Protein AF-A0A3C1GZ37-F1 (afdb_monomer_lite)

pLDDT: mean 95.73, std 5.41, range [67.19, 98.38]

Radius of gyration: 9.85 Å; chains: 1; bounding box: 21×22×21 Å

Sequence (41 aa):
ARIGVAMGNGVEELKAIADHVTTSVSEDGIYNGLKHLGYIK

Secondary structure (DSSP, 8-state):
----EE-TTS-HHHHTT-SEE---GGGTHHHHHHHHTTS--

Structure (mmCIF, N/CA/C/O backbone):
data_AF-A0A3C1GZ37-F1
#
_entry.id   AF-A0A3C1GZ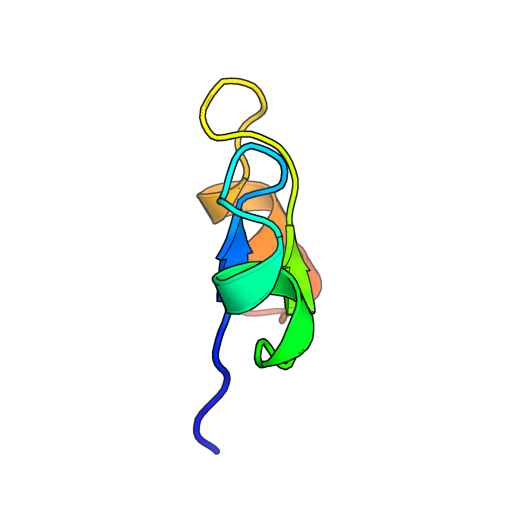37-F1
#
loop_
_atom_site.group_PDB
_atom_site.id
_atom_site.type_symbol
_atom_site.label_atom_id
_atom_site.label_alt_id
_atom_site.label_comp_id
_atom_site.label_asym_id
_atom_site.label_entity_id
_atom_site.label_seq_id
_atom_site.pdbx_PDB_ins_code
_atom_site.Cartn_x
_atom_site.Cartn_y
_atom_site.Cartn_z
_atom_site.occupancy
_atom_site.B_iso_or_equiv
_atom_site.auth_seq_id
_atom_site.auth_comp_id
_atom_site.auth_asym_id
_atom_site.auth_atom_id
_atom_site.pdbx_PDB_model_num
ATOM 1 N N . ALA A 1 1 ? -12.011 -13.252 3.772 1.00 67.19 1 ALA A N 1
ATOM 2 C CA . ALA A 1 1 ? -11.345 -12.959 2.486 1.00 67.19 1 ALA A CA 1
ATOM 3 C C . ALA A 1 1 ? -9.847 -12.801 2.734 1.00 67.19 1 ALA A C 1
ATOM 5 O O . ALA A 1 1 ? -9.481 -12.472 3.856 1.00 67.19 1 ALA A O 1
ATOM 6 N N . ARG A 1 2 ? -8.994 -13.064 1.740 1.00 85.31 2 ARG A N 1
ATOM 7 C CA . ARG A 1 2 ? -7.578 -12.655 1.758 1.00 85.31 2 ARG A CA 1
ATOM 8 C C . ARG A 1 2 ? -7.464 -11.493 0.772 1.00 85.31 2 ARG A C 1
ATOM 10 O O . ARG A 1 2 ? -8.031 -11.616 -0.305 1.00 85.31 2 ARG A O 1
ATOM 17 N N . ILE A 1 3 ? -6.830 -10.394 1.171 1.00 94.12 3 ILE A N 1
ATOM 18 C CA . ILE A 1 3 ? -6.611 -9.212 0.327 1.00 94.12 3 ILE A CA 1
ATOM 19 C C . ILE A 1 3 ? -5.116 -8.907 0.380 1.00 94.12 3 ILE A C 1
ATOM 21 O O . ILE A 1 3 ? -4.580 -8.662 1.462 1.00 94.12 3 ILE A O 1
ATOM 25 N N . GLY A 1 4 ? -4.448 -8.967 -0.766 1.00 96.44 4 GLY A N 1
ATOM 26 C CA . GLY A 1 4 ? -3.079 -8.506 -0.949 1.00 96.44 4 GLY A CA 1
ATOM 27 C C . GLY A 1 4 ? -3.057 -7.007 -1.225 1.00 96.44 4 GLY A C 1
ATOM 28 O O . GLY A 1 4 ? -3.742 -6.529 -2.127 1.00 96.44 4 GLY A O 1
ATOM 29 N N . VAL A 1 5 ? -2.256 -6.265 -0.459 1.00 97.00 5 VAL A N 1
ATOM 30 C CA . VAL A 1 5 ? -2.079 -4.818 -0.637 1.00 97.00 5 VAL A CA 1
ATOM 31 C C . VAL A 1 5 ? -0.617 -4.526 -0.949 1.00 97.00 5 VAL A C 1
ATOM 33 O O . VAL A 1 5 ? 0.265 -4.922 -0.187 1.00 97.00 5 VAL A O 1
ATOM 36 N N . ALA A 1 6 ? -0.362 -3.824 -2.051 1.00 98.25 6 ALA A N 1
ATOM 37 C CA . ALA A 1 6 ? 0.966 -3.338 -2.416 1.00 98.25 6 ALA A CA 1
ATOM 38 C C . ALA A 1 6 ? 1.087 -1.832 -2.157 1.00 98.25 6 ALA A C 1
ATOM 40 O O . ALA A 1 6 ? 0.135 -1.080 -2.351 1.00 98.25 6 ALA A O 1
ATOM 41 N N . MET A 1 7 ? 2.267 -1.381 -1.733 1.00 98.12 7 MET A N 1
ATOM 42 C CA . MET A 1 7 ? 2.558 0.043 -1.537 1.00 98.12 7 MET A CA 1
ATOM 43 C C . MET A 1 7 ? 2.779 0.747 -2.879 1.00 98.12 7 MET A C 1
ATOM 45 O O . MET A 1 7 ? 3.285 0.134 -3.821 1.00 98.12 7 MET A O 1
ATOM 49 N N . GLY A 1 8 ? 2.487 2.047 -2.955 1.00 97.44 8 GLY A N 1
ATOM 50 C CA . GLY A 1 8 ? 2.648 2.826 -4.191 1.00 97.44 8 GLY A CA 1
ATOM 51 C C . GLY A 1 8 ? 4.097 2.885 -4.687 1.00 97.44 8 GLY A C 1
ATOM 52 O O . GLY A 1 8 ? 4.354 2.832 -5.889 1.00 97.44 8 GLY A O 1
ATOM 53 N N . ASN A 1 9 ? 5.050 2.896 -3.751 1.00 97.94 9 ASN A N 1
ATOM 54 C CA . ASN A 1 9 ? 6.487 2.818 -4.015 1.00 97.94 9 ASN A CA 1
ATOM 55 C C . ASN A 1 9 ? 7.030 1.374 -4.077 1.00 97.94 9 ASN A C 1
ATOM 57 O O . ASN A 1 9 ? 8.243 1.176 -4.040 1.00 97.94 9 ASN A O 1
ATOM 61 N N . GLY A 1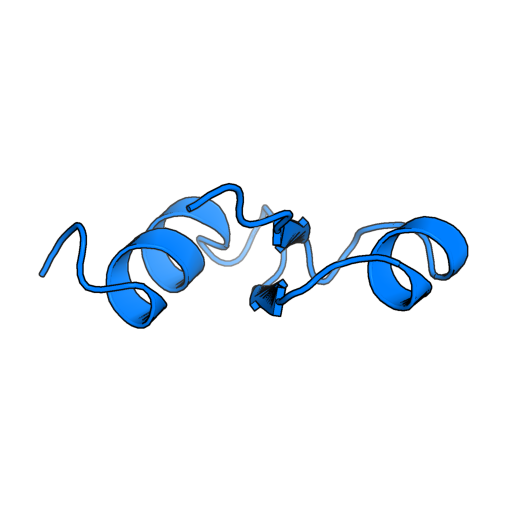 10 ? 6.153 0.368 -4.119 1.00 97.00 10 GLY A N 1
ATOM 62 C CA . GLY A 1 10 ? 6.529 -1.023 -4.357 1.00 97.00 10 GLY A CA 1
ATOM 63 C C . GLY A 1 10 ? 6.922 -1.274 -5.815 1.00 97.00 10 GLY A C 1
ATOM 64 O O . GLY A 1 10 ? 6.580 -0.498 -6.709 1.00 97.00 10 GLY A O 1
ATOM 65 N N . VAL A 1 11 ? 7.627 -2.382 -6.049 1.00 98.06 11 VAL A N 1
ATOM 66 C CA . VAL A 1 11 ? 8.020 -2.828 -7.397 1.00 98.06 11 VAL A CA 1
ATOM 67 C C . VAL A 1 11 ? 6.797 -3.166 -8.258 1.00 98.06 11 VAL A C 1
ATOM 69 O O . VAL A 1 11 ? 5.758 -3.587 -7.739 1.00 98.06 11 VAL A O 1
ATOM 72 N N . GLU A 1 12 ? 6.908 -2.975 -9.572 1.00 98.12 12 GLU A N 1
ATOM 73 C CA . GLU A 1 12 ? 5.783 -3.129 -10.507 1.00 98.12 12 GLU A CA 1
ATOM 74 C C . GLU A 1 12 ? 5.229 -4.555 -10.525 1.00 98.12 12 GLU A C 1
ATOM 76 O O . GLU A 1 12 ? 4.016 -4.750 -10.551 1.00 98.12 12 GLU A O 1
ATOM 81 N N . GLU A 1 13 ? 6.097 -5.559 -10.416 1.00 98.12 13 GLU A N 1
ATOM 82 C CA . GLU A 1 13 ? 5.716 -6.971 -10.415 1.00 98.12 13 GLU A CA 1
ATOM 83 C C . GLU A 1 13 ? 4.834 -7.324 -9.212 1.00 98.12 13 GLU A C 1
ATOM 85 O O . GLU A 1 13 ? 3.922 -8.141 -9.328 1.00 98.12 13 GLU A O 1
ATOM 90 N N . LEU A 1 14 ? 5.066 -6.680 -8.061 1.00 97.12 14 LEU A N 1
ATOM 91 C CA . LEU A 1 14 ? 4.243 -6.860 -6.865 1.00 97.12 14 LEU A CA 1
ATOM 92 C C . LEU A 1 14 ? 2.893 -6.152 -7.012 1.00 97.12 14 LEU A C 1
ATOM 94 O O . LEU A 1 14 ? 1.861 -6.710 -6.642 1.00 97.12 14 LEU A O 1
ATOM 98 N N . LYS A 1 15 ? 2.888 -4.931 -7.561 1.00 97.75 15 LYS A N 1
ATOM 99 C CA . LYS A 1 15 ? 1.655 -4.169 -7.804 1.00 97.75 15 LYS A CA 1
ATOM 100 C C . LYS A 1 15 ? 0.747 -4.867 -8.817 1.00 97.75 15 LYS A C 1
ATOM 102 O O . LYS A 1 15 ? -0.465 -4.849 -8.641 1.00 97.75 15 LYS A O 1
ATOM 107 N N . ALA A 1 16 ? 1.322 -5.534 -9.818 1.00 97.81 16 ALA A N 1
ATOM 108 C CA . ALA A 1 16 ? 0.586 -6.265 -10.849 1.00 97.81 16 ALA A CA 1
ATOM 109 C C . ALA A 1 16 ? -0.206 -7.476 -10.319 1.00 97.81 16 ALA A C 1
ATOM 111 O O . ALA A 1 16 ? -1.175 -7.886 -10.955 1.00 97.81 16 ALA A O 1
ATOM 112 N N . ILE A 1 17 ? 0.194 -8.047 -9.176 1.00 97.62 17 ILE A N 1
ATOM 113 C CA . ILE A 1 17 ? -0.475 -9.204 -8.555 1.00 97.62 17 ILE A CA 1
ATOM 114 C C . ILE A 1 17 ? -1.285 -8.842 -7.300 1.00 97.62 17 ILE A C 1
ATOM 116 O O . ILE A 1 17 ? -1.843 -9.734 -6.663 1.00 97.62 17 ILE A O 1
ATOM 120 N N . ALA A 1 18 ? -1.314 -7.566 -6.902 1.00 97.38 18 ALA A N 1
ATOM 121 C CA . ALA A 1 18 ? -2.019 -7.114 -5.708 1.00 97.38 18 ALA A CA 1
ATOM 122 C C . ALA A 1 18 ? -3.500 -6.841 -6.000 1.00 97.38 18 ALA A C 1
ATOM 124 O O . ALA A 1 18 ? -3.850 -6.317 -7.054 1.00 97.38 18 ALA A O 1
ATOM 125 N N . ASP A 1 19 ? -4.370 -7.122 -5.029 1.00 97.25 19 ASP A N 1
ATOM 126 C CA . ASP A 1 19 ? -5.796 -6.790 -5.126 1.00 97.25 19 ASP A CA 1
ATOM 127 C C . ASP A 1 19 ? -6.027 -5.272 -5.016 1.00 97.25 19 ASP A C 1
ATOM 129 O O . ASP A 1 19 ? -6.996 -4.732 -5.548 1.00 97.25 19 ASP A O 1
ATOM 133 N N . HIS A 1 20 ? -5.134 -4.573 -4.308 1.00 96.62 20 HIS A N 1
ATOM 134 C CA . HIS A 1 20 ? -5.164 -3.125 -4.144 1.00 96.62 20 HIS A CA 1
ATOM 135 C C . HIS A 1 20 ? -3.747 -2.551 -4.050 1.00 96.62 20 HIS A C 1
ATOM 137 O O . HIS A 1 20 ? -2.883 -3.097 -3.361 1.00 96.62 20 HIS A O 1
ATOM 143 N N . VAL A 1 21 ? -3.524 -1.407 -4.695 1.00 97.88 21 VAL A N 1
ATOM 144 C CA . VAL A 1 21 ? -2.301 -0.614 -4.541 1.00 97.88 21 VAL A CA 1
ATOM 145 C C . VAL A 1 21 ? -2.640 0.634 -3.730 1.00 97.88 21 VAL A C 1
ATOM 147 O O . VAL A 1 21 ? -3.483 1.425 -4.145 1.00 97.88 21 VAL A O 1
ATOM 150 N N . THR A 1 22 ? 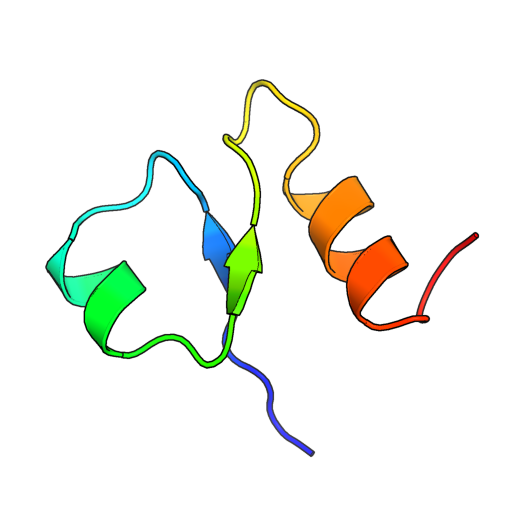-1.992 0.797 -2.578 1.00 98.38 22 THR A N 1
ATOM 151 C CA . THR A 1 22 ? -2.150 1.964 -1.695 1.00 98.38 22 THR A CA 1
ATOM 152 C C . THR A 1 22 ? -1.093 3.041 -1.988 1.00 98.38 22 THR A C 1
ATOM 154 O O . THR A 1 22 ? -0.286 2.900 -2.908 1.00 98.38 22 THR A O 1
ATOM 157 N N . THR A 1 23 ? -1.077 4.137 -1.226 1.00 98.25 23 THR A N 1
ATOM 158 C CA . THR A 1 23 ? -0.075 5.213 -1.352 1.00 98.25 23 THR A CA 1
ATOM 159 C C . THR A 1 23 ? 1.332 4.755 -0.939 1.00 98.25 23 THR A C 1
ATOM 161 O O . THR A 1 23 ? 1.542 3.618 -0.501 1.00 98.25 23 THR A O 1
ATOM 164 N N . SER A 1 24 ? 2.340 5.613 -1.133 1.00 98.00 24 SER A N 1
ATOM 165 C CA . SER A 1 24 ? 3.720 5.322 -0.728 1.00 98.00 24 SER A CA 1
ATOM 166 C C . SER A 1 24 ? 3.845 5.105 0.785 1.00 98.00 24 SER A C 1
ATOM 168 O O . SER A 1 24 ? 3.032 5.583 1.580 1.00 98.00 24 SER A O 1
ATOM 170 N N . VAL A 1 25 ? 4.911 4.420 1.211 1.00 96.38 25 VAL A N 1
ATOM 171 C CA . VAL A 1 25 ? 5.252 4.281 2.639 1.00 96.38 25 VAL A CA 1
ATOM 172 C C . VAL A 1 25 ? 5.444 5.631 3.330 1.00 96.38 25 VAL A C 1
ATOM 174 O O . VAL A 1 25 ? 5.079 5.777 4.491 1.00 96.38 25 VAL A O 1
ATOM 177 N N . SER A 1 26 ? 5.958 6.626 2.606 1.00 97.69 26 SER A N 1
ATOM 178 C CA . SER A 1 26 ? 6.153 7.994 3.101 1.00 97.69 26 SER A CA 1
ATOM 179 C C . SER A 1 26 ? 4.873 8.835 3.090 1.00 97.69 26 SER A C 1
ATOM 181 O O . SER A 1 26 ? 4.903 9.980 3.522 1.00 97.69 26 SER A O 1
ATOM 183 N N . GLU A 1 27 ? 3.770 8.284 2.584 1.00 97.69 27 GLU A N 1
ATOM 184 C CA . GLU A 1 27 ? 2.475 8.951 2.415 1.00 97.69 27 GLU A CA 1
ATOM 185 C C . GLU A 1 27 ? 1.366 8.144 3.101 1.00 97.69 27 GLU A C 1
ATOM 187 O O . GLU A 1 27 ? 0.276 7.968 2.556 1.00 97.69 27 GLU A O 1
ATOM 192 N N . ASP A 1 28 ? 1.667 7.573 4.269 1.00 97.62 28 ASP A N 1
ATOM 193 C CA . ASP A 1 28 ? 0.710 6.856 5.116 1.00 97.62 28 ASP A CA 1
ATOM 194 C C . ASP A 1 28 ? -0.019 5.683 4.428 1.00 97.62 28 ASP A C 1
ATOM 196 O O . ASP A 1 28 ? -1.171 5.376 4.742 1.00 97.62 28 ASP A O 1
ATOM 200 N N . GLY A 1 29 ? 0.645 4.968 3.509 1.00 97.50 29 GLY A N 1
ATOM 201 C CA . GLY A 1 29 ? 0.014 3.903 2.714 1.00 97.50 29 GLY A CA 1
ATOM 202 C C . GLY A 1 29 ? -0.665 2.793 3.516 1.00 97.50 29 GLY A C 1
ATOM 203 O O . GLY A 1 29 ? -1.714 2.300 3.102 1.00 97.50 29 GLY A O 1
ATOM 204 N N . ILE A 1 30 ? -0.162 2.443 4.703 1.00 96.94 30 ILE A N 1
ATOM 205 C CA . ILE A 1 30 ? -0.851 1.478 5.576 1.00 96.94 30 ILE A CA 1
ATOM 206 C C . ILE A 1 30 ? -2.174 2.061 6.085 1.00 96.94 30 ILE A C 1
ATOM 208 O O . ILE A 1 30 ? 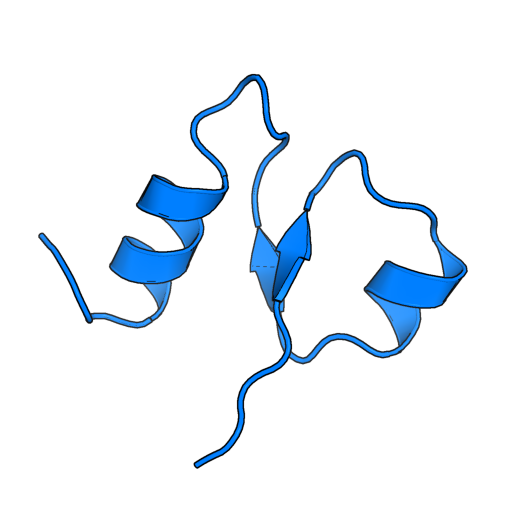-3.207 1.400 5.988 1.00 96.94 30 ILE A O 1
ATOM 212 N N . TYR A 1 31 ? -2.164 3.296 6.594 1.00 97.81 31 TYR A N 1
ATOM 213 C CA . TYR A 1 31 ? -3.371 3.960 7.090 1.00 97.81 31 TYR A CA 1
ATOM 214 C C . TYR A 1 31 ? -4.400 4.126 5.968 1.00 97.81 31 TYR A C 1
ATOM 216 O O . TYR A 1 31 ? -5.547 3.707 6.117 1.00 97.81 31 TYR A O 1
ATOM 224 N N . ASN A 1 32 ? -3.976 4.650 4.816 1.00 97.62 32 ASN A N 1
ATOM 225 C CA . ASN A 1 32 ? -4.849 4.859 3.663 1.00 97.62 32 ASN A CA 1
ATOM 226 C C . ASN A 1 32 ? -5.421 3.542 3.129 1.00 97.62 32 ASN A C 1
ATOM 228 O O . ASN A 1 32 ? -6.614 3.468 2.839 1.00 97.62 32 ASN A O 1
ATOM 232 N N . GLY A 1 33 ? -4.607 2.484 3.082 1.00 96.88 33 GLY A N 1
ATOM 233 C CA . GLY A 1 33 ? -5.047 1.153 2.669 1.00 96.88 33 GLY A CA 1
ATOM 234 C C . GLY A 1 33 ? -6.079 0.568 3.633 1.00 96.88 33 GLY A C 1
ATOM 235 O O . GLY A 1 33 ? -7.144 0.125 3.212 1.00 96.88 33 GLY A O 1
ATOM 236 N N . LEU A 1 34 ? -5.822 0.621 4.944 1.00 96.50 34 LEU A N 1
ATOM 237 C CA . LEU A 1 34 ? -6.767 0.129 5.952 1.00 96.50 34 LEU A CA 1
ATOM 238 C C . LEU A 1 34 ? -8.067 0.942 5.984 1.00 96.50 34 LEU A C 1
ATOM 240 O O . LEU A 1 34 ? -9.140 0.363 6.165 1.00 96.50 34 LEU A O 1
ATOM 244 N N . LYS A 1 35 ? -7.988 2.261 5.781 1.00 96.81 35 LYS A N 1
ATOM 245 C CA . LYS A 1 35 ? -9.153 3.145 5.665 1.00 96.81 35 LYS A CA 1
ATOM 246 C C . LYS A 1 35 ? -9.975 2.835 4.416 1.00 96.81 35 LYS A C 1
ATOM 248 O O . LYS A 1 35 ? -11.195 2.738 4.508 1.00 96.81 35 LYS A O 1
ATOM 253 N N . HIS A 1 36 ? -9.324 2.622 3.270 1.00 94.69 36 HIS A N 1
ATOM 254 C CA . HIS A 1 36 ? -9.984 2.231 2.020 1.00 94.69 36 HIS A CA 1
ATOM 255 C C . HIS A 1 36 ? -10.721 0.892 2.159 1.00 94.69 36 HIS A C 1
ATOM 257 O O . HIS A 1 36 ? -11.850 0.750 1.698 1.00 94.69 36 HIS A O 1
ATOM 263 N N . LEU A 1 37 ? -10.110 -0.064 2.862 1.00 94.81 37 LEU A N 1
ATOM 264 C CA . LEU A 1 37 ? -10.706 -1.368 3.156 1.00 94.81 37 LEU A CA 1
ATOM 265 C C . LEU A 1 37 ? -11.764 -1.326 4.276 1.00 94.81 37 LEU A C 1
ATOM 267 O O . LEU A 1 37 ? -12.394 -2.344 4.556 1.00 94.81 37 LEU A O 1
ATOM 271 N N . GLY A 1 38 ? -11.975 -0.172 4.916 1.00 95.31 38 GLY A N 1
ATOM 272 C CA . GLY A 1 38 ? -12.993 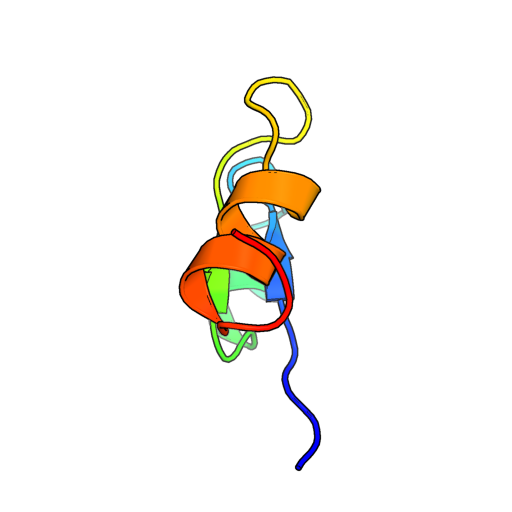0.016 5.951 1.00 95.31 38 GLY A CA 1
ATOM 273 C C . GLY A 1 38 ? -12.645 -0.584 7.316 1.00 95.31 38 GLY A C 1
ATOM 274 O O . GLY A 1 38 ? -13.532 -0.735 8.154 1.00 95.31 38 GLY A O 1
ATOM 275 N N . TYR A 1 39 ? -11.378 -0.922 7.566 1.00 94.75 39 TYR A N 1
ATOM 276 C CA . TYR A 1 39 ? -10.942 -1.464 8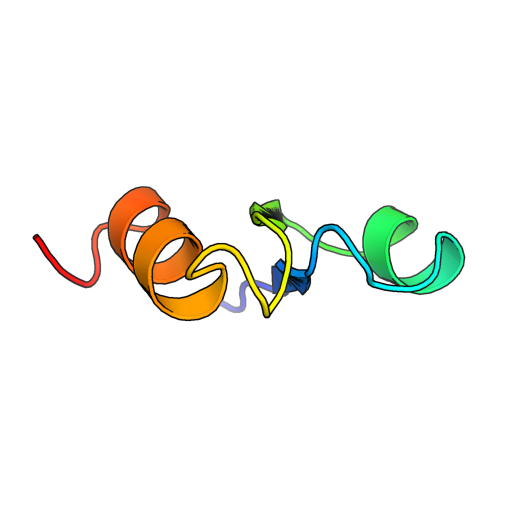.858 1.00 94.75 39 TYR A CA 1
ATOM 277 C C . TYR A 1 39 ? -10.754 -0.385 9.926 1.00 94.75 39 TYR A C 1
ATOM 279 O O . TYR A 1 39 ? -10.874 -0.671 11.117 1.00 94.75 39 TYR A O 1
ATOM 287 N N . ILE A 1 40 ? -10.464 0.848 9.508 1.00 95.50 40 ILE A N 1
ATOM 288 C CA . ILE A 1 40 ? -10.273 2.010 10.383 1.00 95.50 40 ILE A CA 1
ATOM 289 C C . ILE A 1 40 ? -10.947 3.254 9.784 1.00 95.50 40 ILE A C 1
ATOM 291 O O . ILE A 1 40 ? -11.316 3.253 8.608 1.00 95.50 40 ILE A O 1
ATOM 295 N N . LYS A 1 41 ? -11.128 4.301 10.601 1.00 83.06 41 LYS A N 1
ATOM 296 C CA . LYS A 1 41 ? -11.783 5.565 10.218 1.00 83.06 41 LYS A CA 1
ATOM 297 C C . LYS A 1 41 ? -10.787 6.708 10.020 1.00 83.06 41 LYS A C 1
ATOM 299 O O . LYS A 1 41 ? -9.776 6.764 10.751 1.00 83.06 41 LYS A O 1
#

Foldseek 3Di:
DDFFEAEPPDDPVSVVPGPYYAYHPVVPRVVRVCVVVVVDD